Protein AF-A0A258H363-F1 (afdb_monomer_lite)

pLDDT: mean 82.71, std 18.25, range [37.84, 97.12]

Foldseek 3Di:
DDDDDDDDDDPPPDDDDDPPPPPPPPDFDPLLVLQLVLCVVVPHDNQLSNQLSVLLVVCVVVPPADPLLSVLLSCVSVVNNVSSVVSLVPDDPCNNVPVNVVSVVSSVVSVVVD

Radius of gyration: 24.43 Å; chains: 1; bounding box: 34×65×78 Å

Secondary structure (DSSP, 8-state):
------------------------PPPPPHHHHHHHHHHHHTT--HHHHHHHHHHHHHHHHHT-S-HHHHHHHHHHHTT-HHHHHHHHTTS-HHIIIIIHHHHHHHHHHHHHH-

Sequence (114 aa):
MISFRIGAAASLVLLMSACGAAEPKPAPSVEAARLTKVCADEGGDPALCQCQGVTLDDLRASQAFSEDVLRAYVLSQEGNHDAADELMANVSRRDFFEGLSSVGAAMEACAKAS

Structure (mmCIF, N/CA/C/O backbone):
data_AF-A0A258H363-F1
#
_entry.id   AF-A0A258H363-F1
#
loop_
_atom_site.group_PDB
_atom_site.id
_atom_site.type_symbol
_atom_site.label_atom_id
_atom_site.label_alt_id
_atom_site.label_comp_id
_atom_site.label_asym_id
_atom_site.label_entity_id
_atom_site.label_seq_id
_atom_site.pdbx_PDB_ins_code
_atom_site.Cartn_x
_atom_site.Cartn_y
_atom_site.Cartn_z
_atom_site.occupancy
_atom_site.B_iso_or_equiv
_atom_site.auth_seq_id
_atom_site.auth_comp_id
_atom_site.auth_asym_id
_atom_site.auth_atom_id
_atom_site.pdbx_PDB_model_num
ATOM 1 N N . MET A 1 1 ? -24.167 -52.315 -59.712 1.00 37.84 1 MET A N 1
ATOM 2 C CA . MET A 1 1 ? -22.694 -52.407 -59.799 1.00 37.84 1 MET A CA 1
ATOM 3 C C . MET A 1 1 ? -22.114 -51.797 -58.534 1.00 37.84 1 MET A C 1
ATOM 5 O O . MET A 1 1 ? -22.424 -50.656 -58.228 1.00 37.84 1 MET A O 1
ATOM 9 N N . ILE A 1 2 ? -21.389 -52.605 -57.761 1.00 43.84 2 ILE A N 1
ATOM 10 C CA . ILE A 1 2 ? -20.728 -52.245 -56.498 1.00 43.84 2 ILE A CA 1
ATOM 11 C C . ILE A 1 2 ? -19.393 -51.582 -56.831 1.00 43.84 2 ILE A C 1
ATOM 13 O O . ILE A 1 2 ? -18.667 -52.115 -57.667 1.00 43.84 2 ILE A O 1
ATOM 17 N N . SER A 1 3 ? -19.031 -50.493 -56.150 1.00 41.03 3 SER A N 1
ATOM 18 C CA . SER A 1 3 ? -17.624 -50.128 -55.925 1.00 41.03 3 SER A CA 1
ATOM 19 C C . SER A 1 3 ? -17.478 -49.209 -54.709 1.00 41.03 3 SER A C 1
ATOM 21 O O . SER A 1 3 ? -17.998 -48.100 -54.663 1.00 41.03 3 SER A O 1
ATOM 23 N N . PHE A 1 4 ? -16.769 -49.754 -53.724 1.00 45.25 4 PHE A N 1
ATOM 24 C CA . PHE A 1 4 ? -16.301 -49.195 -52.458 1.00 45.25 4 PHE A CA 1
ATOM 25 C C . PHE A 1 4 ? -15.473 -47.913 -52.623 1.00 45.25 4 PHE A C 1
ATOM 27 O O . PHE A 1 4 ? -14.590 -47.896 -53.479 1.00 45.25 4 PHE A O 1
ATOM 34 N N . ARG A 1 5 ? -15.602 -46.961 -51.680 1.00 52.81 5 ARG A N 1
ATOM 35 C CA . ARG A 1 5 ? -14.446 -46.281 -51.062 1.00 52.81 5 ARG A CA 1
ATOM 36 C C . ARG A 1 5 ? -14.670 -46.016 -49.570 1.00 52.81 5 ARG A C 1
ATOM 38 O O . ARG A 1 5 ? -15.590 -45.321 -49.164 1.00 52.81 5 ARG A O 1
ATOM 45 N N . ILE A 1 6 ? -13.781 -46.629 -48.796 1.00 54.56 6 ILE A N 1
ATOM 46 C CA . ILE A 1 6 ? -13.461 -46.398 -47.387 1.00 54.56 6 ILE A CA 1
ATOM 47 C C . ILE A 1 6 ? -12.868 -44.989 -47.251 1.00 54.56 6 ILE A C 1
ATOM 49 O O . ILE A 1 6 ? -12.070 -44.595 -48.102 1.00 54.56 6 ILE A O 1
ATOM 53 N N . GLY A 1 7 ? -13.181 -44.262 -46.176 1.00 37.94 7 GLY A N 1
ATOM 54 C CA . GLY A 1 7 ? -12.430 -43.049 -45.856 1.00 37.94 7 GLY A CA 1
ATOM 55 C C . GLY A 1 7 ? -12.942 -42.235 -44.672 1.00 37.94 7 GLY A C 1
ATOM 56 O O . GLY A 1 7 ? -13.802 -41.387 -44.847 1.00 37.94 7 GLY A O 1
ATOM 57 N N . ALA A 1 8 ? -12.302 -42.455 -43.520 1.00 45.31 8 ALA A N 1
ATOM 58 C CA . ALA A 1 8 ? -12.118 -41.524 -42.402 1.00 45.31 8 ALA A CA 1
ATOM 59 C C . ALA A 1 8 ? -13.340 -41.141 -41.540 1.00 45.31 8 ALA A C 1
ATOM 61 O O . ALA A 1 8 ? -13.979 -40.108 -41.716 1.00 45.31 8 ALA A O 1
ATOM 62 N N . ALA A 1 9 ? -13.540 -41.928 -40.480 1.00 50.53 9 ALA A N 1
ATOM 63 C CA . ALA A 1 9 ? -14.060 -41.415 -39.220 1.00 50.53 9 ALA A CA 1
ATOM 64 C C . ALA A 1 9 ? -13.047 -40.411 -38.638 1.00 50.53 9 ALA A C 1
ATOM 66 O O . ALA A 1 9 ? -11.945 -40.796 -38.251 1.00 50.53 9 ALA A O 1
ATOM 67 N N . ALA A 1 10 ? -13.416 -39.133 -38.584 1.00 52.22 10 ALA A N 1
ATOM 68 C CA . ALA A 1 10 ? -12.720 -38.127 -37.794 1.00 52.22 10 ALA A CA 1
ATOM 69 C C . ALA A 1 10 ? -13.603 -37.779 -36.593 1.00 52.22 10 ALA A C 1
ATOM 71 O O . ALA A 1 10 ? -14.422 -36.863 -36.632 1.00 52.22 10 ALA A O 1
ATOM 72 N N . SER A 1 11 ? -13.449 -38.563 -35.527 1.00 5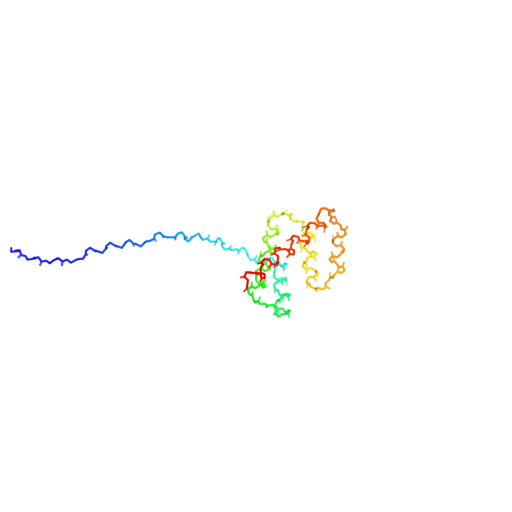4.59 11 SER A N 1
ATOM 73 C CA . SER A 1 11 ? -13.908 -38.205 -34.191 1.00 54.59 11 SER A CA 1
ATOM 74 C C . SER A 1 11 ? -13.124 -36.977 -33.730 1.00 54.59 11 SER A C 1
ATOM 76 O O . SER A 1 11 ? -12.020 -37.108 -33.206 1.00 54.59 11 SER A O 1
ATOM 78 N N . LEU A 1 12 ? -13.674 -35.777 -33.928 1.00 49.31 12 LEU A N 1
ATOM 79 C CA . LEU A 1 12 ? -13.182 -34.585 -33.243 1.00 49.31 12 LEU A CA 1
ATOM 80 C C . LEU A 1 12 ? -13.722 -34.596 -31.807 1.00 49.31 12 LEU A C 1
ATOM 82 O O . LEU A 1 12 ? -14.719 -33.964 -31.471 1.00 49.31 12 LEU A O 1
ATOM 86 N N . VAL A 1 13 ? -13.045 -35.362 -30.955 1.00 56.34 13 VAL A N 1
ATOM 87 C CA . VAL A 1 13 ? -13.029 -35.110 -29.516 1.00 56.34 13 VAL A CA 1
ATOM 88 C C . VAL A 1 13 ? -12.037 -33.968 -29.309 1.00 56.34 13 VAL A C 1
ATOM 90 O O . VAL A 1 13 ? -10.833 -34.194 -29.229 1.00 56.34 13 VAL A O 1
ATOM 93 N N . LEU A 1 14 ? -12.532 -32.731 -29.262 1.00 56.22 14 LEU A N 1
ATOM 94 C CA . LEU A 1 14 ? -11.782 -31.608 -28.704 1.00 56.22 14 LEU A CA 1
ATOM 95 C C . LEU A 1 14 ? -12.303 -31.335 -27.295 1.00 56.22 14 LEU A C 1
ATOM 97 O O . LEU A 1 14 ? -13.325 -30.692 -27.087 1.00 56.22 14 LEU A O 1
ATOM 101 N N . LEU A 1 15 ? -11.589 -31.970 -26.368 1.00 52.94 15 LEU A N 1
ATOM 102 C CA . LEU A 1 15 ? -11.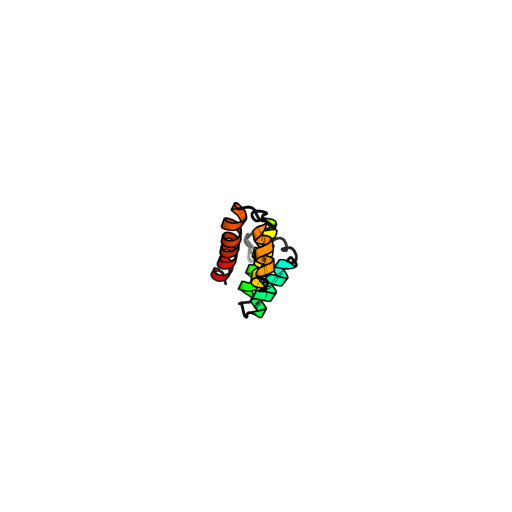191 -31.504 -25.045 1.00 52.94 15 LEU A CA 1
ATOM 103 C C . LEU A 1 15 ? -12.067 -30.445 -24.357 1.00 52.94 15 LEU A C 1
ATOM 105 O O . LEU A 1 15 ? -12.059 -29.259 -24.674 1.00 52.94 15 LEU A O 1
ATOM 109 N N . MET A 1 16 ? -12.680 -30.913 -23.274 1.00 61.19 16 MET A N 1
ATOM 110 C CA . MET A 1 16 ? -12.827 -30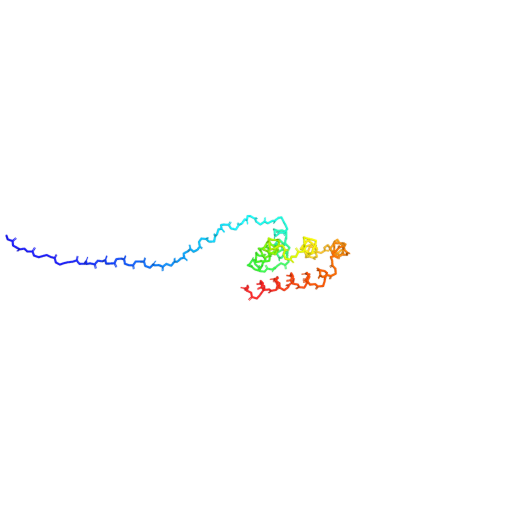.180 -22.021 1.00 61.19 16 MET A CA 1
ATOM 111 C C . MET A 1 16 ? -11.562 -29.377 -21.686 1.00 61.19 16 MET A C 1
ATOM 113 O O . MET A 1 16 ? -10.496 -29.965 -21.529 1.00 61.19 16 MET A O 1
ATOM 117 N N . SER A 1 17 ? -11.706 -28.083 -21.425 1.00 44.38 17 SER A N 1
ATOM 118 C CA . SER A 1 17 ? -11.059 -27.473 -20.261 1.00 44.38 17 SER A CA 1
ATOM 119 C C . SER A 1 17 ? -11.732 -26.146 -19.958 1.00 44.38 17 SER A C 1
ATOM 121 O O . SER A 1 17 ? -11.776 -25.248 -20.795 1.00 44.38 17 SER A O 1
ATOM 123 N N . ALA A 1 18 ? -12.286 -26.075 -18.754 1.00 50.59 18 ALA A N 1
ATOM 124 C CA . ALA A 1 18 ? -12.916 -24.916 -18.166 1.00 50.59 18 ALA A CA 1
ATOM 125 C C . ALA A 1 18 ? -12.049 -23.663 -18.340 1.00 50.59 18 ALA A C 1
ATOM 127 O O . ALA A 1 18 ? -11.072 -23.467 -17.623 1.00 50.59 18 ALA A O 1
ATOM 128 N N . CYS A 1 19 ? -12.437 -22.783 -19.259 1.00 44.81 19 CYS A N 1
ATOM 129 C CA . CYS A 1 19 ? -12.090 -21.382 -19.128 1.00 44.81 19 CYS A CA 1
ATOM 130 C C . CYS A 1 19 ? -13.129 -20.830 -18.156 1.00 44.81 19 CYS A C 1
ATOM 132 O O . CYS A 1 19 ? -14.211 -20.412 -18.564 1.00 44.81 19 CYS A O 1
ATOM 134 N N . GLY A 1 20 ? -12.845 -20.944 -16.854 1.00 48.25 20 GLY A N 1
ATOM 135 C CA . GLY A 1 20 ? -13.485 -20.081 -15.875 1.00 48.25 20 GLY A CA 1
ATOM 136 C C . GLY A 1 20 ? -13.221 -18.671 -16.367 1.00 48.25 20 GLY A C 1
ATOM 137 O O . GLY A 1 20 ? -12.084 -18.207 -16.311 1.00 48.25 20 GLY A O 1
ATOM 138 N N . ALA A 1 21 ? -14.227 -18.067 -16.995 1.00 43.34 21 ALA A N 1
ATOM 139 C CA . ALA A 1 21 ? -14.181 -16.678 -17.376 1.00 43.34 21 ALA A CA 1
ATOM 140 C C . ALA A 1 21 ? -14.003 -15.937 -16.058 1.00 43.34 21 ALA A C 1
ATOM 142 O O . ALA A 1 21 ? -14.954 -15.815 -15.289 1.00 43.34 21 ALA A O 1
ATOM 143 N N . ALA A 1 22 ? -12.761 -15.559 -15.751 1.00 54.44 22 ALA A N 1
ATOM 144 C CA . ALA A 1 22 ? -12.511 -14.558 -14.744 1.00 54.44 22 ALA A CA 1
ATOM 145 C C . ALA A 1 22 ? -13.384 -13.385 -15.173 1.00 54.44 22 ALA A C 1
ATOM 147 O O . ALA A 1 22 ? -13.190 -12.837 -16.264 1.00 54.44 22 ALA A O 1
ATOM 148 N N . GLU A 1 23 ? -14.430 -13.114 -14.394 1.00 58.53 23 GLU A N 1
ATOM 149 C CA . GLU A 1 23 ? -15.263 -11.946 -14.613 1.00 58.53 23 GLU A CA 1
ATOM 150 C C . GLU A 1 23 ? -14.314 -10.757 -14.790 1.00 58.53 23 GLU A C 1
ATOM 152 O O . GLU A 1 23 ? -13.314 -10.679 -14.064 1.00 58.53 23 GLU A O 1
ATOM 157 N N . PRO A 1 24 ? -14.534 -9.893 -15.798 1.00 56.81 24 PRO A N 1
ATOM 158 C CA . PRO A 1 24 ? -13.647 -8.767 -16.032 1.00 56.81 24 PRO A CA 1
ATOM 159 C C . PRO A 1 24 ? -13.520 -7.999 -14.721 1.00 56.81 24 PRO A C 1
ATOM 161 O O . PRO A 1 24 ? -14.513 -7.484 -14.201 1.00 56.81 24 PRO A O 1
ATOM 164 N N . LYS A 1 25 ? -12.307 -8.003 -14.153 1.00 63.62 25 LYS A N 1
ATOM 165 C CA . LYS A 1 25 ? -12.054 -7.359 -12.869 1.00 63.62 25 LYS A CA 1
ATOM 166 C C . LYS A 1 25 ? -12.471 -5.891 -13.011 1.00 63.62 25 LYS A C 1
ATOM 168 O O . LYS A 1 25 ? -12.177 -5.299 -14.058 1.00 63.62 25 LYS A O 1
ATOM 173 N N . PRO A 1 26 ? -13.194 -5.321 -12.031 1.00 70.88 26 PRO A N 1
ATOM 174 C CA . PRO A 1 26 ? -13.596 -3.924 -12.082 1.00 70.88 26 PRO A CA 1
ATOM 175 C C . PRO A 1 26 ? -12.404 -3.025 -12.408 1.00 70.88 26 PRO A C 1
ATOM 177 O O . PRO A 1 26 ? -11.260 -3.360 -12.091 1.00 70.88 26 PRO A O 1
ATOM 180 N N . ALA A 1 27 ? -12.676 -1.881 -13.041 1.00 82.06 27 ALA A N 1
ATOM 181 C CA . ALA A 1 27 ? -11.646 -0.866 -13.214 1.00 82.06 27 ALA A CA 1
ATOM 182 C C . ALA A 1 27 ? -11.009 -0.553 -11.845 1.00 82.06 27 ALA A C 1
ATOM 184 O O . ALA A 1 27 ? -11.748 -0.481 -10.857 1.00 82.06 27 ALA A O 1
ATOM 185 N N . PRO A 1 28 ? -9.674 -0.392 -11.782 1.00 87.69 28 PRO A N 1
ATOM 186 C CA . PRO A 1 28 ? -8.984 -0.199 -10.516 1.00 87.69 28 PRO A CA 1
ATOM 187 C C . PRO A 1 28 ? -9.514 1.040 -9.800 1.00 87.69 28 PRO A C 1
ATOM 189 O O . PRO A 1 28 ? -9.854 2.043 -10.442 1.00 87.69 28 PRO A O 1
ATOM 192 N N . SER A 1 29 ? -9.564 0.981 -8.471 1.00 93.31 29 SER A N 1
ATOM 193 C CA . SER A 1 29 ? -9.901 2.161 -7.679 1.00 93.31 29 SER A CA 1
ATOM 194 C C . SER A 1 29 ? -8.878 3.282 -7.884 1.00 93.31 29 SER A C 1
ATOM 196 O O . SER A 1 29 ? -7.759 3.076 -8.366 1.00 93.31 29 SER A O 1
ATOM 198 N N . VAL A 1 30 ? -9.256 4.502 -7.492 1.00 94.31 30 VAL A N 1
ATOM 199 C CA . VAL A 1 30 ? -8.354 5.661 -7.551 1.00 94.31 30 VAL A CA 1
ATOM 200 C C . VAL A 1 30 ? -7.094 5.399 -6.725 1.00 94.31 30 VAL A C 1
ATOM 202 O O . VAL A 1 30 ? -5.993 5.722 -7.163 1.00 94.31 30 VAL A O 1
ATOM 205 N N . GLU A 1 31 ? -7.229 4.785 -5.553 1.00 94.38 31 GLU A N 1
ATOM 206 C CA . GLU A 1 31 ? -6.106 4.430 -4.690 1.00 94.38 31 GLU A CA 1
ATOM 207 C C . GLU A 1 31 ? -5.236 3.318 -5.281 1.00 94.38 31 GLU A C 1
ATOM 209 O O . GLU A 1 31 ? -4.013 3.436 -5.240 1.00 94.38 31 GLU A O 1
ATOM 214 N N . ALA A 1 32 ? -5.827 2.292 -5.902 1.00 95.00 32 ALA A N 1
ATOM 215 C CA . ALA A 1 32 ? -5.070 1.244 -6.590 1.00 95.00 32 ALA A CA 1
ATOM 216 C C . ALA A 1 32 ? -4.265 1.803 -7.771 1.00 95.00 32 ALA A C 1
ATOM 218 O O . ALA A 1 32 ? -3.095 1.455 -7.956 1.00 95.00 32 ALA A O 1
ATOM 219 N N . ALA A 1 33 ? -4.858 2.719 -8.541 1.00 95.31 33 ALA A N 1
ATOM 220 C CA . ALA A 1 33 ? -4.172 3.409 -9.628 1.00 95.31 33 ALA A CA 1
ATOM 221 C C . ALA A 1 33 ? -3.024 4.296 -9.114 1.00 95.31 33 ALA A C 1
ATOM 223 O O . ALA A 1 33 ? -1.945 4.307 -9.710 1.00 95.31 33 ALA A O 1
ATOM 224 N N . ARG A 1 34 ? -3.225 5.004 -7.994 1.00 95.44 34 ARG A N 1
ATOM 225 C CA . ARG A 1 34 ? -2.179 5.812 -7.345 1.00 95.44 34 ARG A CA 1
ATOM 226 C C . ARG A 1 34 ? -1.027 4.949 -6.844 1.00 95.44 34 ARG A C 1
ATOM 228 O O . ARG A 1 34 ? 0.114 5.241 -7.177 1.00 95.44 34 ARG A O 1
ATOM 235 N N . LEU A 1 35 ? -1.319 3.860 -6.135 1.00 96.00 35 LEU A N 1
ATOM 236 C CA . LEU A 1 35 ? -0.304 2.926 -5.644 1.00 96.00 35 LEU A CA 1
ATOM 237 C C . LEU A 1 35 ? 0.510 2.317 -6.796 1.00 96.00 35 LEU A C 1
ATOM 239 O O . LEU A 1 35 ? 1.738 2.314 -6.755 1.00 96.00 35 LEU A O 1
ATOM 243 N N . THR A 1 36 ? -0.171 1.877 -7.859 1.00 96.62 36 THR A N 1
ATOM 244 C CA . THR A 1 36 ? 0.482 1.359 -9.074 1.00 96.62 36 THR A CA 1
ATOM 245 C C . THR A 1 36 ? 1.432 2.397 -9.670 1.00 96.62 36 THR A C 1
ATOM 247 O O . THR A 1 36 ? 2.551 2.069 -10.062 1.00 96.62 36 THR A O 1
ATOM 250 N N . LYS A 1 37 ? 0.995 3.662 -9.726 1.00 96.06 37 LYS A N 1
ATOM 251 C CA . LYS A 1 37 ? 1.800 4.767 -10.243 1.00 96.06 37 LYS A CA 1
ATOM 252 C C . LYS A 1 37 ? 3.032 5.038 -9.380 1.00 96.06 37 LYS A C 1
ATOM 254 O O . LYS A 1 37 ? 4.105 5.177 -9.949 1.00 96.06 37 LYS A O 1
ATOM 259 N N . VAL A 1 38 ? 2.890 5.089 -8.055 1.00 96.94 38 VAL A N 1
ATOM 260 C CA . VAL A 1 38 ? 4.021 5.287 -7.132 1.00 96.94 38 VAL A CA 1
ATOM 261 C C . VAL A 1 38 ? 5.084 4.213 -7.353 1.00 96.94 38 VAL A C 1
ATOM 263 O O . VAL A 1 38 ? 6.235 4.545 -7.614 1.00 96.94 38 VAL A O 1
ATOM 26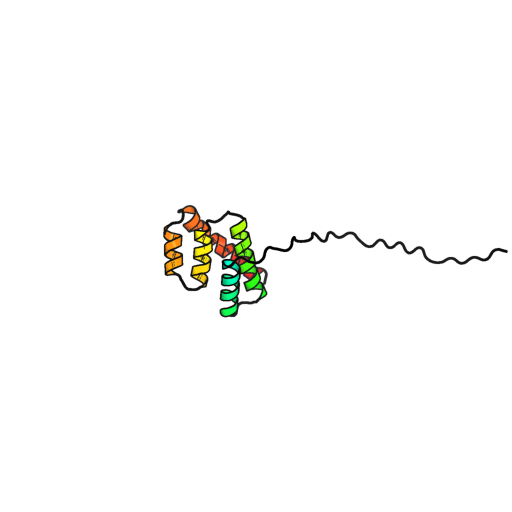6 N N . CYS A 1 39 ? 4.686 2.938 -7.363 1.00 96.50 39 CYS A N 1
ATOM 267 C CA . CYS A 1 39 ? 5.605 1.827 -7.613 1.00 96.50 39 CYS A CA 1
ATOM 268 C C . CYS A 1 39 ? 6.346 1.973 -8.956 1.00 96.50 39 CYS A C 1
ATOM 270 O O . CYS A 1 39 ? 7.559 1.773 -9.026 1.00 96.50 39 CYS A O 1
ATOM 272 N N . ALA A 1 40 ? 5.640 2.361 -10.023 1.00 97.12 40 ALA A N 1
ATOM 273 C CA . ALA A 1 40 ? 6.248 2.548 -11.338 1.00 97.12 40 ALA A CA 1
ATOM 274 C C . ALA A 1 40 ? 7.190 3.766 -11.390 1.00 97.12 40 ALA A C 1
ATOM 276 O O . ALA A 1 40 ? 8.257 3.687 -12.000 1.00 97.12 40 ALA A O 1
ATOM 277 N N . ASP A 1 41 ? 6.817 4.876 -10.747 1.00 97.12 41 ASP A N 1
ATOM 278 C CA . ASP A 1 41 ? 7.625 6.099 -10.677 1.00 97.12 41 ASP A CA 1
ATOM 279 C C . ASP A 1 41 ? 8.944 5.857 -9.905 1.00 97.12 41 ASP A C 1
ATOM 281 O O . ASP A 1 41 ? 9.964 6.469 -10.225 1.00 97.12 41 ASP A O 1
ATOM 285 N N . GLU A 1 42 ? 8.956 4.917 -8.954 1.00 95.31 42 GLU A N 1
ATOM 286 C CA . GLU A 1 42 ? 10.154 4.473 -8.223 1.00 95.31 42 GLU A CA 1
ATOM 287 C C . GLU A 1 42 ? 10.976 3.394 -8.958 1.00 95.31 42 GLU A C 1
ATOM 289 O O . GLU A 1 42 ? 12.003 2.933 -8.457 1.00 95.31 42 GLU A O 1
ATOM 294 N N . GLY A 1 43 ? 10.572 3.012 -10.175 1.00 95.19 43 GLY A N 1
ATOM 295 C CA . GLY A 1 43 ? 11.288 2.044 -11.011 1.00 95.19 43 GLY A CA 1
ATOM 296 C C . GLY A 1 43 ? 10.966 0.579 -10.708 1.00 95.19 43 GLY A C 1
ATOM 297 O O . GLY A 1 43 ? 11.749 -0.300 -11.075 1.00 95.19 43 GLY A O 1
ATOM 298 N N . GLY A 1 44 ? 9.838 0.308 -10.049 1.00 94.25 44 GLY A N 1
ATOM 299 C CA . GLY A 1 44 ? 9.340 -1.043 -9.818 1.00 94.25 44 GLY A CA 1
ATOM 300 C C . GLY A 1 44 ? 9.008 -1.792 -11.113 1.00 94.25 44 GLY A C 1
ATOM 301 O O . GLY A 1 44 ? 8.702 -1.197 -12.150 1.00 94.25 44 GLY A O 1
ATOM 302 N N . ASP A 1 45 ? 9.058 -3.124 -11.049 1.00 96.06 45 ASP A N 1
ATOM 303 C CA . ASP A 1 45 ? 8.655 -3.981 -12.165 1.00 96.06 45 ASP A CA 1
ATOM 304 C C . ASP A 1 45 ? 7.156 -3.783 -12.499 1.00 96.06 45 ASP A C 1
ATOM 306 O O . ASP A 1 45 ? 6.325 -3.755 -11.585 1.00 96.06 45 ASP A O 1
ATOM 310 N N . PRO A 1 46 ? 6.758 -3.669 -13.784 1.00 94.38 46 PRO A N 1
ATOM 311 C CA . PRO A 1 46 ? 5.360 -3.436 -14.146 1.00 94.38 46 PRO A CA 1
ATOM 312 C C . PRO A 1 46 ? 4.377 -4.494 -13.625 1.00 94.38 46 PRO A C 1
ATOM 314 O O . PRO A 1 46 ? 3.256 -4.141 -13.249 1.00 94.38 46 PRO A O 1
ATOM 317 N N . ALA A 1 47 ? 4.770 -5.773 -13.586 1.00 94.06 47 ALA A N 1
ATOM 318 C CA . ALA A 1 47 ? 3.913 -6.842 -13.081 1.00 94.06 47 ALA A CA 1
ATOM 319 C C . ALA A 1 47 ? 3.774 -6.762 -11.555 1.00 94.06 47 ALA A C 1
ATOM 321 O O . ALA A 1 47 ? 2.669 -6.933 -11.033 1.00 94.06 47 ALA A O 1
ATOM 322 N N . LEU A 1 48 ? 4.855 -6.414 -10.849 1.00 95.12 48 LEU A N 1
ATOM 323 C CA . LEU A 1 48 ? 4.815 -6.115 -9.416 1.00 95.12 48 LEU A CA 1
ATOM 324 C C . LEU A 1 48 ? 3.861 -4.952 -9.110 1.00 95.12 48 LEU A C 1
ATOM 326 O O . LEU A 1 48 ? 2.960 -5.097 -8.283 1.00 95.12 48 LEU A O 1
ATOM 330 N N . CYS A 1 49 ? 4.015 -3.818 -9.797 1.00 95.81 49 CYS A N 1
ATOM 331 C CA . CYS A 1 49 ? 3.202 -2.628 -9.543 1.00 95.81 49 CYS A CA 1
ATOM 332 C C . CYS A 1 49 ? 1.718 -2.878 -9.829 1.00 95.81 49 CYS A C 1
ATOM 334 O O . CYS A 1 49 ? 0.852 -2.474 -9.050 1.00 95.81 49 CYS A O 1
ATOM 336 N N . GLN A 1 50 ? 1.415 -3.603 -10.910 1.00 94.94 50 GLN A N 1
ATOM 337 C CA . GLN A 1 50 ? 0.046 -4.012 -11.207 1.00 94.94 50 GLN A CA 1
ATOM 338 C C . GLN A 1 50 ? -0.505 -4.958 -10.131 1.00 94.94 50 GLN A C 1
ATOM 340 O O . GLN A 1 50 ? -1.651 -4.795 -9.712 1.00 94.94 50 GLN A O 1
ATOM 345 N N . CYS A 1 51 ? 0.295 -5.916 -9.652 1.00 95.38 51 CYS A N 1
ATOM 346 C CA . CYS A 1 51 ? -0.115 -6.815 -8.575 1.00 95.38 51 CYS A CA 1
ATOM 347 C C . CYS A 1 51 ? -0.454 -6.049 -7.292 1.00 95.38 51 CYS A C 1
ATOM 349 O O . CYS A 1 51 ? -1.482 -6.330 -6.677 1.00 95.38 51 CYS A O 1
ATOM 351 N N . GLN A 1 52 ? 0.354 -5.057 -6.908 1.00 95.62 52 GLN A N 1
ATOM 352 C CA . GLN A 1 52 ? 0.110 -4.260 -5.702 1.00 95.62 52 GLN A CA 1
ATOM 353 C C . GLN A 1 52 ? -1.191 -3.455 -5.794 1.00 95.62 52 GLN A C 1
ATOM 355 O O . GLN A 1 52 ? -1.991 -3.475 -4.857 1.00 95.62 52 GLN A O 1
ATOM 360 N N . GLY A 1 53 ? -1.454 -2.809 -6.935 1.00 95.50 53 GLY A N 1
ATOM 361 C CA . GLY A 1 53 ? -2.719 -2.104 -7.164 1.00 95.50 53 GLY A CA 1
ATOM 362 C C . GLY A 1 53 ? -3.929 -3.039 -7.077 1.00 95.50 53 GLY A C 1
ATOM 363 O O . GLY A 1 53 ? -4.890 -2.757 -6.365 1.00 95.50 53 GLY A O 1
ATOM 364 N N . VAL A 1 54 ? -3.855 -4.193 -7.743 1.00 94.94 54 VAL A N 1
ATOM 365 C CA . VAL A 1 54 ? -4.913 -5.213 -7.714 1.00 94.94 54 VAL A CA 1
ATOM 366 C C . VAL A 1 54 ? -5.136 -5.764 -6.301 1.00 94.94 54 VAL A C 1
ATOM 368 O O . VAL A 1 54 ? -6.279 -5.916 -5.873 1.00 94.94 54 VAL A O 1
ATOM 371 N N . THR A 1 55 ? -4.055 -6.029 -5.570 1.00 95.44 55 THR A N 1
ATOM 372 C CA . THR A 1 55 ? -4.102 -6.537 -4.194 1.00 95.44 55 THR A CA 1
ATOM 373 C C . THR A 1 55 ? -4.737 -5.522 -3.253 1.00 95.44 55 THR A C 1
ATOM 375 O O . THR A 1 55 ? -5.514 -5.910 -2.387 1.00 95.44 55 THR A O 1
ATOM 378 N N . LEU A 1 56 ? -4.477 -4.223 -3.431 1.00 95.50 56 LEU A N 1
ATOM 379 C CA . LEU A 1 56 ? -5.128 -3.183 -2.635 1.00 95.50 56 LEU A CA 1
ATOM 380 C C . LEU A 1 56 ? -6.657 -3.226 -2.787 1.00 95.50 56 LEU A C 1
ATOM 382 O O . LEU A 1 56 ? -7.373 -3.190 -1.785 1.00 95.50 56 LEU A O 1
ATOM 386 N N . ASP A 1 57 ? -7.152 -3.348 -4.020 1.00 94.94 57 ASP A N 1
ATOM 387 C CA . ASP A 1 57 ? -8.590 -3.455 -4.287 1.00 94.94 57 ASP A CA 1
ATOM 388 C C . ASP A 1 57 ? -9.190 -4.745 -3.714 1.00 94.94 57 ASP A C 1
ATOM 390 O O . ASP A 1 57 ? -10.297 -4.718 -3.172 1.00 94.94 57 ASP A O 1
ATOM 394 N N . ASP A 1 58 ? -8.455 -5.859 -3.759 1.00 93.81 58 ASP A N 1
ATOM 395 C CA . ASP A 1 58 ? -8.892 -7.123 -3.155 1.00 93.81 58 ASP A CA 1
ATOM 396 C C . ASP A 1 58 ? -8.966 -7.033 -1.624 1.00 93.81 58 ASP A C 1
ATOM 398 O O . ASP A 1 58 ? -9.947 -7.473 -1.018 1.00 93.81 58 ASP A O 1
ATOM 402 N N . LEU A 1 59 ? -7.969 -6.411 -0.986 1.00 93.50 59 LEU A N 1
ATOM 403 C CA . LEU A 1 59 ? -7.965 -6.167 0.459 1.00 93.50 59 LEU A CA 1
ATOM 404 C C . LEU A 1 59 ? -9.144 -5.279 0.865 1.00 93.50 59 LEU A C 1
ATOM 406 O O . LEU A 1 59 ? -9.841 -5.593 1.833 1.00 93.50 59 LEU A O 1
ATOM 410 N N . ARG A 1 60 ? -9.414 -4.223 0.095 1.00 92.69 60 ARG A N 1
ATOM 411 C CA . ARG A 1 60 ? -10.570 -3.343 0.289 1.00 92.69 60 ARG A CA 1
ATOM 412 C C . ARG A 1 60 ? -11.892 -4.101 0.162 1.00 92.69 60 ARG A C 1
ATOM 414 O O . ARG A 1 60 ? -12.735 -4.028 1.054 1.00 92.69 60 ARG A O 1
ATOM 421 N N . ALA A 1 61 ? -12.061 -4.876 -0.908 1.00 92.31 61 ALA A N 1
ATOM 422 C CA . ALA A 1 61 ? -13.272 -5.657 -1.154 1.00 92.31 61 ALA A CA 1
ATOM 423 C C . ALA A 1 61 ? -13.517 -6.731 -0.081 1.00 92.31 61 ALA A C 1
ATOM 425 O O . ALA A 1 61 ? -14.668 -7.040 0.226 1.00 92.31 61 ALA A O 1
ATOM 426 N N . SER A 1 62 ? -12.451 -7.274 0.518 1.00 91.31 62 SER A N 1
ATOM 427 C CA . SER A 1 62 ? -12.558 -8.270 1.589 1.00 91.31 62 SER A CA 1
ATOM 428 C C . SER A 1 62 ? -13.153 -7.720 2.888 1.00 91.31 62 SER A C 1
ATOM 430 O O . SER A 1 62 ? -13.636 -8.502 3.706 1.00 91.31 62 SER A O 1
ATOM 432 N N . GLN A 1 63 ? -13.082 -6.398 3.104 1.00 88.00 63 GLN A N 1
ATOM 433 C CA . GLN A 1 63 ? -13.454 -5.726 4.356 1.00 88.00 63 GLN A CA 1
ATOM 434 C C . GLN A 1 63 ? -12.740 -6.282 5.606 1.00 88.00 63 GLN A C 1
ATOM 436 O O . GLN A 1 63 ? -13.155 -6.018 6.735 1.00 88.00 63 GLN A O 1
ATOM 441 N N . ALA A 1 64 ? -11.657 -7.046 5.425 1.00 86.06 64 ALA A N 1
ATOM 442 C CA . ALA A 1 64 ? -10.867 -7.600 6.522 1.00 86.06 64 ALA A CA 1
ATOM 443 C C . ALA A 1 64 ? -10.035 -6.526 7.245 1.00 86.06 64 ALA A C 1
ATOM 445 O O . ALA A 1 64 ? -9.633 -6.723 8.391 1.00 86.06 64 ALA A O 1
ATOM 446 N N . PHE A 1 65 ? -9.810 -5.387 6.586 1.00 86.12 65 PHE A N 1
ATOM 447 C CA . PHE A 1 65 ? -9.033 -4.252 7.076 1.00 86.12 65 PHE A CA 1
ATOM 448 C C . PHE A 1 65 ? -9.893 -2.991 7.080 1.00 86.12 65 PHE A C 1
ATOM 450 O O . PHE A 1 65 ? -10.797 -2.850 6.255 1.00 86.12 65 PHE A O 1
ATOM 457 N N . SER A 1 66 ? -9.614 -2.063 7.998 1.00 89.62 66 SER A N 1
ATOM 458 C CA . SER A 1 66 ? -10.276 -0.760 7.966 1.00 89.62 66 SER A CA 1
ATOM 459 C C . SER A 1 66 ? -9.814 0.043 6.746 1.00 89.62 66 SER A C 1
ATOM 461 O O . SER A 1 66 ? -8.654 -0.034 6.332 1.00 89.62 66 SER A O 1
ATOM 463 N N . GLU A 1 67 ? -10.715 0.853 6.189 1.00 91.88 67 GLU A N 1
ATOM 464 C CA . GLU A 1 67 ? -10.372 1.782 5.102 1.00 91.88 67 GLU A CA 1
ATOM 465 C C . GLU A 1 67 ? -9.240 2.732 5.500 1.00 91.88 67 GLU A C 1
ATOM 467 O O . GLU A 1 67 ? -8.376 3.036 4.682 1.00 91.88 67 GLU A O 1
ATOM 472 N N . ASP A 1 68 ? -9.202 3.152 6.765 1.00 94.19 68 ASP A N 1
ATOM 473 C CA . ASP A 1 68 ? -8.158 4.036 7.279 1.00 94.19 68 ASP A CA 1
ATOM 474 C C . ASP A 1 68 ? -6.775 3.373 7.244 1.00 94.19 68 ASP A C 1
ATOM 476 O O . ASP A 1 68 ? -5.810 4.035 6.873 1.00 94.19 68 ASP A O 1
ATOM 480 N N . VAL A 1 69 ? -6.666 2.065 7.525 1.00 94.31 69 VAL A N 1
ATOM 481 C CA . VAL A 1 69 ? -5.398 1.321 7.387 1.00 94.31 69 VAL A CA 1
ATOM 482 C C . VAL A 1 69 ? -4.956 1.258 5.925 1.00 94.31 69 VAL A C 1
ATOM 484 O O . VAL A 1 69 ? -3.790 1.508 5.619 1.00 94.31 69 VAL A O 1
ATOM 487 N N . LEU A 1 70 ? -5.872 0.938 5.005 1.00 94.81 70 LEU A N 1
ATOM 488 C CA . LEU A 1 70 ? -5.550 0.850 3.575 1.00 94.81 70 LEU A CA 1
ATOM 489 C C . LEU A 1 70 ? -5.147 2.216 3.010 1.00 94.81 70 LEU A C 1
ATOM 491 O O . LEU A 1 70 ? -4.198 2.326 2.233 1.00 94.81 70 LEU A O 1
ATOM 495 N N . ARG A 1 71 ? -5.828 3.280 3.437 1.00 94.44 71 ARG A N 1
ATOM 496 C CA . ARG A 1 71 ? -5.522 4.650 3.029 1.00 94.44 71 ARG A CA 1
ATOM 497 C C . ARG A 1 71 ? -4.216 5.157 3.638 1.00 94.44 71 ARG A C 1
ATOM 499 O O . ARG A 1 71 ? -3.450 5.805 2.927 1.00 94.44 71 ARG A O 1
ATOM 506 N N . ALA A 1 72 ? -3.936 4.834 4.900 1.00 94.69 72 ALA A N 1
ATOM 507 C CA . ALA A 1 72 ? -2.652 5.126 5.531 1.00 94.69 72 ALA A CA 1
ATOM 508 C C . ALA A 1 72 ? -1.500 4.428 4.799 1.00 94.69 72 ALA A C 1
ATOM 510 O O . ALA A 1 72 ? -0.470 5.051 4.551 1.00 94.69 72 ALA A O 1
ATOM 511 N N . TYR A 1 73 ? -1.694 3.176 4.369 1.00 94.75 73 TYR A N 1
ATOM 512 C CA . TYR A 1 73 ? -0.706 2.469 3.558 1.00 94.75 73 TYR A CA 1
ATOM 513 C C . TYR A 1 73 ? -0.390 3.229 2.262 1.00 94.75 73 TYR A C 1
ATOM 515 O O . TYR A 1 73 ? 0.775 3.515 1.999 1.00 94.75 73 TYR A O 1
ATOM 523 N N . VAL A 1 74 ? -1.409 3.624 1.488 1.00 95.19 74 VAL A N 1
ATOM 524 C CA . VAL A 1 74 ? -1.214 4.375 0.232 1.00 95.19 74 VAL A CA 1
ATOM 525 C C . VAL A 1 74 ? -0.516 5.714 0.476 1.00 95.19 74 VAL A C 1
ATOM 527 O O . VAL A 1 74 ? 0.450 6.021 -0.215 1.00 95.19 74 VAL A O 1
ATOM 530 N N . LEU A 1 75 ? -0.946 6.481 1.483 1.00 95.81 75 LEU A N 1
ATOM 531 C CA . LEU A 1 75 ? -0.306 7.752 1.846 1.00 95.81 75 LEU A CA 1
ATOM 532 C C . LEU A 1 75 ? 1.165 7.567 2.226 1.00 95.81 75 LEU A C 1
ATOM 534 O O . LEU A 1 75 ? 2.004 8.372 1.830 1.00 95.81 75 LEU A O 1
ATOM 538 N N . SER A 1 76 ? 1.490 6.491 2.945 1.00 94.62 76 SER A N 1
ATOM 539 C CA . SER A 1 76 ? 2.874 6.172 3.285 1.00 94.62 76 SER A CA 1
ATOM 540 C C . SER A 1 76 ? 3.712 5.835 2.052 1.00 94.62 76 SER A C 1
ATOM 542 O O . SER A 1 76 ? 4.882 6.204 2.029 1.00 94.62 76 SER A O 1
ATOM 544 N N . GLN A 1 77 ? 3.157 5.147 1.048 1.00 94.69 77 GLN A N 1
ATOM 545 C CA . GLN A 1 77 ? 3.878 4.889 -0.208 1.00 94.69 77 GLN A CA 1
ATOM 546 C C . GLN A 1 77 ? 4.103 6.185 -0.998 1.00 94.69 77 GLN A C 1
ATOM 548 O O . GLN A 1 77 ? 5.128 6.359 -1.636 1.00 94.69 77 GLN A O 1
ATOM 553 N N . GLU A 1 78 ? 3.190 7.148 -0.898 1.00 94.88 78 GLU A N 1
ATOM 554 C CA . GLU A 1 78 ? 3.333 8.470 -1.523 1.00 94.88 78 GLU A CA 1
ATOM 555 C C . GLU A 1 78 ? 4.288 9.420 -0.777 1.00 94.88 78 GLU A C 1
ATOM 557 O O . GLU A 1 78 ? 4.419 10.585 -1.158 1.00 94.88 78 GLU A O 1
ATOM 562 N N . GLY A 1 79 ? 4.918 8.964 0.310 1.00 95.94 79 GLY A N 1
ATOM 563 C CA . GLY A 1 79 ? 5.783 9.784 1.160 1.00 95.94 79 GLY A CA 1
ATOM 564 C C . GLY A 1 79 ? 5.032 10.760 2.076 1.00 95.94 79 GLY A C 1
ATOM 565 O O . GLY A 1 79 ? 5.656 11.592 2.733 1.00 95.94 79 GLY A O 1
ATOM 566 N N . ASN A 1 80 ? 3.700 10.677 2.155 1.00 96.94 80 ASN A N 1
ATOM 567 C CA . ASN A 1 80 ? 2.876 11.502 3.039 1.00 96.94 80 ASN A CA 1
ATOM 568 C C . ASN A 1 80 ? 2.694 10.827 4.409 1.00 96.94 80 ASN A C 1
ATOM 570 O O . ASN A 1 80 ? 1.587 10.447 4.802 1.00 96.94 80 ASN A O 1
ATOM 574 N N . HIS A 1 81 ? 3.811 10.636 5.112 1.00 95.50 81 HIS A N 1
ATOM 575 C CA . HIS A 1 81 ? 3.859 9.888 6.370 1.00 95.50 81 HIS A CA 1
ATOM 576 C C . HIS A 1 81 ? 3.054 10.554 7.492 1.00 95.50 81 HIS A C 1
ATOM 578 O O . HIS A 1 81 ? 2.341 9.854 8.200 1.00 95.50 81 HIS A O 1
ATOM 584 N N . ASP A 1 82 ? 3.067 11.887 7.594 1.00 97.06 82 ASP A N 1
ATOM 585 C CA . ASP A 1 82 ? 2.306 12.607 8.627 1.00 97.06 82 ASP A CA 1
ATOM 586 C C . ASP A 1 82 ? 0.794 12.341 8.503 1.00 97.06 82 ASP A C 1
ATOM 588 O O . ASP A 1 82 ? 0.124 12.026 9.485 1.00 97.06 82 ASP A O 1
ATOM 592 N N . ALA A 1 83 ? 0.246 12.385 7.282 1.00 96.00 83 ALA A N 1
ATOM 593 C CA . ALA A 1 83 ? -1.169 12.085 7.057 1.00 96.00 83 ALA A CA 1
ATOM 594 C C . ALA A 1 83 ? -1.497 10.595 7.255 1.00 96.00 83 ALA A C 1
ATOM 596 O O . ALA A 1 83 ? -2.610 10.252 7.660 1.00 96.00 83 ALA A O 1
ATOM 597 N N . ALA A 1 84 ? -0.550 9.698 6.957 1.00 94.94 84 ALA A N 1
ATOM 598 C CA . ALA A 1 84 ? -0.701 8.277 7.251 1.00 94.94 84 ALA A CA 1
ATOM 599 C C . ALA A 1 84 ? -0.761 8.032 8.769 1.00 94.94 84 ALA A C 1
ATOM 601 O O . ALA A 1 84 ? -1.643 7.311 9.237 1.00 94.94 84 ALA A O 1
ATOM 602 N N . ASP A 1 85 ? 0.114 8.683 9.536 1.00 94.88 85 ASP A N 1
ATOM 603 C CA . ASP A 1 85 ? 0.166 8.587 10.995 1.00 94.88 85 ASP A CA 1
ATOM 604 C C . ASP A 1 85 ? -1.101 9.157 11.649 1.00 94.88 85 ASP A C 1
ATOM 606 O O . ASP A 1 85 ? -1.646 8.545 12.570 1.00 94.88 85 ASP A O 1
ATOM 610 N N . GLU A 1 86 ? -1.636 10.272 11.141 1.00 95.50 86 GLU A N 1
ATOM 611 C CA . GLU A 1 86 ? -2.911 10.835 11.608 1.00 95.50 86 GLU A CA 1
ATOM 612 C C . GLU A 1 86 ? -4.093 9.871 11.414 1.00 95.50 86 GLU A C 1
ATOM 614 O O . GLU A 1 86 ? -4.952 9.757 12.294 1.00 95.50 86 GLU A O 1
ATOM 619 N N . LEU A 1 87 ? -4.144 9.136 10.297 1.00 93.69 87 LEU A N 1
ATOM 620 C CA . LEU A 1 87 ? -5.159 8.096 10.097 1.00 93.69 87 LEU A CA 1
ATOM 621 C C . LEU A 1 87 ? -4.958 6.937 11.073 1.00 93.69 87 LEU A C 1
ATOM 623 O O . LEU A 1 87 ? -5.901 6.518 11.747 1.00 93.69 87 LEU A O 1
ATOM 627 N N . MET A 1 88 ? -3.723 6.452 11.202 1.00 92.94 88 MET A N 1
ATOM 628 C CA . MET A 1 88 ? -3.396 5.328 12.079 1.00 92.94 88 MET A CA 1
ATOM 629 C C . MET A 1 88 ? -3.607 5.645 13.564 1.00 92.94 88 MET A C 1
ATOM 631 O O . MET A 1 88 ? -3.918 4.745 14.341 1.00 92.94 88 MET A O 1
ATOM 635 N N . ALA A 1 89 ? -3.518 6.909 13.978 1.00 91.94 89 ALA A N 1
ATOM 636 C CA . ALA A 1 89 ? -3.823 7.322 15.347 1.00 91.94 89 ALA A CA 1
ATOM 637 C C . ALA A 1 89 ? -5.299 7.097 15.738 1.00 91.94 89 ALA A C 1
ATOM 639 O O . ALA A 1 89 ? -5.610 7.007 16.928 1.00 91.94 89 ALA A O 1
ATOM 640 N N . ASN A 1 90 ? -6.200 6.994 14.756 1.00 89.69 90 ASN A N 1
ATOM 641 C CA . ASN A 1 90 ? -7.643 6.881 14.968 1.00 89.69 90 ASN A CA 1
ATOM 642 C C . ASN A 1 90 ? -8.197 5.461 14.770 1.00 89.69 90 ASN A C 1
ATOM 644 O O . ASN A 1 90 ? -9.373 5.223 15.059 1.00 89.69 90 ASN A O 1
ATOM 648 N N . VAL A 1 91 ? -7.385 4.505 14.306 1.00 90.62 91 VAL A N 1
ATOM 649 C CA . VAL A 1 91 ? -7.847 3.123 14.112 1.00 90.62 91 VAL A CA 1
ATOM 650 C C . VAL A 1 91 ? -7.889 2.346 15.429 1.00 90.62 91 VAL A C 1
ATOM 652 O O . VAL A 1 91 ? -7.306 2.732 16.445 1.00 90.62 91 VAL A O 1
ATOM 655 N N . SER A 1 92 ? -8.595 1.213 15.436 1.00 91.25 92 SER A N 1
ATOM 656 C CA . SER A 1 92 ? -8.623 0.353 16.618 1.00 91.25 92 SER A CA 1
ATOM 657 C C . SER A 1 92 ? -7.225 -0.196 16.928 1.00 91.25 92 SER A C 1
ATOM 659 O O . SER A 1 92 ? -6.413 -0.410 16.029 1.00 91.25 92 SER A O 1
ATOM 661 N N . ARG A 1 93 ? -6.942 -0.513 18.200 1.00 87.25 93 ARG A N 1
ATOM 662 C CA . ARG A 1 93 ? -5.659 -1.134 18.586 1.00 87.25 93 ARG A CA 1
ATOM 663 C C . ARG A 1 93 ? -5.357 -2.395 17.766 1.00 87.25 93 ARG A C 1
ATOM 665 O O . ARG A 1 93 ? -4.202 -2.629 17.431 1.00 87.25 93 ARG A O 1
ATOM 672 N N . ARG A 1 94 ? -6.379 -3.203 17.468 1.00 87.12 94 ARG A N 1
ATOM 673 C CA . ARG A 1 94 ? -6.230 -4.400 16.634 1.00 87.12 94 ARG A CA 1
ATOM 674 C C . ARG A 1 94 ? -5.742 -4.014 15.239 1.00 87.12 94 ARG A C 1
ATOM 676 O O . ARG A 1 94 ? -4.710 -4.508 14.809 1.00 87.12 94 ARG A O 1
ATOM 683 N N . ASP A 1 95 ? -6.436 -3.092 14.578 1.00 89.25 95 ASP A N 1
ATOM 684 C CA . ASP A 1 95 ? -6.097 -2.681 13.212 1.00 89.25 95 ASP A CA 1
ATOM 685 C C . ASP A 1 95 ? -4.739 -1.962 13.154 1.00 89.25 95 ASP A C 1
ATOM 687 O O . ASP A 1 95 ? -4.014 -2.091 12.174 1.00 89.25 95 ASP A O 1
ATOM 691 N N . PHE A 1 96 ? -4.342 -1.277 14.229 1.00 87.00 96 PHE A N 1
ATOM 692 C CA . PHE A 1 96 ? -3.021 -0.663 14.343 1.00 87.00 96 PHE A CA 1
ATOM 693 C C . PHE A 1 96 ? -1.884 -1.696 14.282 1.00 87.00 96 PHE A C 1
ATOM 695 O O . PHE A 1 96 ? -0.928 -1.521 13.531 1.00 87.00 96 PHE A O 1
ATOM 702 N N . PHE A 1 97 ? -1.982 -2.785 15.052 1.00 83.50 97 PHE A N 1
ATOM 703 C CA . PHE A 1 97 ? -0.925 -3.804 15.112 1.00 83.50 97 PHE A CA 1
ATOM 704 C C . PHE A 1 97 ? -1.014 -4.841 13.984 1.00 83.50 97 PHE A C 1
ATOM 706 O O . PHE A 1 97 ? 0.008 -5.262 13.437 1.00 83.50 97 PHE A O 1
ATOM 713 N N . GLU A 1 98 ? -2.226 -5.263 13.634 1.00 85.44 98 GLU A N 1
ATOM 714 C CA . GLU A 1 98 ? -2.464 -6.347 12.676 1.00 85.44 98 GLU A CA 1
ATOM 715 C C . GLU A 1 98 ? -2.691 -5.829 11.253 1.00 85.44 98 GLU A C 1
ATOM 717 O O . GLU A 1 98 ? -2.408 -6.539 10.292 1.00 85.44 98 GLU A O 1
ATOM 722 N N . GLY A 1 99 ? -3.177 -4.596 11.092 1.00 83.19 99 GLY A N 1
ATOM 723 C CA . GLY A 1 99 ? -3.579 -4.056 9.797 1.00 83.19 99 GLY A CA 1
ATOM 724 C C . GLY A 1 99 ? -2.394 -3.795 8.875 1.00 83.19 99 GLY A C 1
ATOM 725 O O . GLY A 1 99 ? -2.263 -4.459 7.851 1.00 83.19 99 GLY A O 1
ATOM 726 N N . LEU A 1 100 ? -1.501 -2.868 9.237 1.00 78.69 100 LEU A N 1
ATOM 727 C CA . LEU A 1 100 ? -0.360 -2.509 8.379 1.00 78.69 100 LEU A CA 1
ATOM 728 C C . LEU A 1 100 ? 0.590 -3.685 8.130 1.00 78.69 100 LEU A C 1
ATOM 730 O O . LEU A 1 100 ? 1.098 -3.836 7.022 1.00 78.69 100 LEU A O 1
ATOM 734 N N . SER A 1 101 ? 0.805 -4.535 9.137 1.00 83.56 101 SER A N 1
ATOM 735 C CA . SER A 1 101 ? 1.643 -5.729 8.999 1.00 83.56 101 SER A CA 1
ATOM 736 C C . SER A 1 101 ? 1.045 -6.728 8.002 1.00 83.56 101 SER A C 1
ATOM 738 O O . SER A 1 101 ? 1.765 -7.239 7.144 1.00 83.56 101 SER A O 1
ATOM 740 N N . SER A 1 102 ? -0.271 -6.950 8.043 1.00 89.81 102 SER A N 1
ATOM 741 C CA . SER A 1 102 ? -0.962 -7.842 7.104 1.00 89.81 102 SER A CA 1
ATOM 742 C C . SER A 1 102 ? -1.060 -7.261 5.694 1.00 89.81 102 SER A C 1
ATOM 744 O O . SER A 1 102 ? -0.865 -7.992 4.724 1.00 89.81 102 SER A O 1
ATOM 746 N N . VAL A 1 103 ? -1.313 -5.954 5.562 1.00 92.00 103 VAL A N 1
ATOM 747 C CA . VAL A 1 103 ? -1.285 -5.267 4.261 1.00 92.00 103 VAL A CA 1
ATOM 748 C C . VAL A 1 103 ? 0.116 -5.362 3.660 1.00 92.00 103 VAL A C 1
ATOM 750 O O . VAL A 1 103 ? 0.257 -5.771 2.513 1.00 92.00 103 VAL A O 1
ATOM 753 N N . GLY A 1 104 ? 1.163 -5.091 4.444 1.00 90.25 104 GLY A N 1
ATOM 754 C CA . GLY A 1 104 ? 2.551 -5.259 4.013 1.00 90.25 104 GLY A CA 1
ATOM 755 C C . GLY A 1 104 ? 2.863 -6.688 3.558 1.00 90.25 104 GLY A C 1
ATOM 756 O O . GLY A 1 104 ? 3.446 -6.872 2.494 1.00 90.25 104 GLY A O 1
ATOM 757 N N . ALA A 1 105 ? 2.408 -7.701 4.302 1.00 92.31 105 ALA A N 1
ATOM 758 C CA . ALA A 1 105 ? 2.586 -9.105 3.930 1.00 92.31 105 ALA A CA 1
ATOM 759 C C . ALA A 1 105 ? 1.870 -9.471 2.616 1.00 92.31 105 ALA A C 1
ATOM 761 O O . ALA A 1 105 ? 2.417 -10.215 1.800 1.00 92.31 105 ALA A O 1
ATOM 762 N N . ALA A 1 106 ? 0.669 -8.932 2.381 1.00 92.81 106 ALA A N 1
ATOM 763 C CA . ALA A 1 106 ? -0.045 -9.115 1.119 1.00 92.81 106 ALA A CA 1
ATOM 764 C C . ALA A 1 106 ? 0.722 -8.490 -0.059 1.00 92.81 106 ALA A C 1
ATOM 766 O O . ALA A 1 106 ? 0.835 -9.102 -1.119 1.00 92.81 106 ALA A O 1
ATOM 767 N N . MET A 1 107 ? 1.320 -7.315 0.141 1.00 93.19 107 MET A N 1
ATOM 768 C CA . MET A 1 107 ? 2.127 -6.644 -0.886 1.00 93.19 107 MET A CA 1
ATOM 769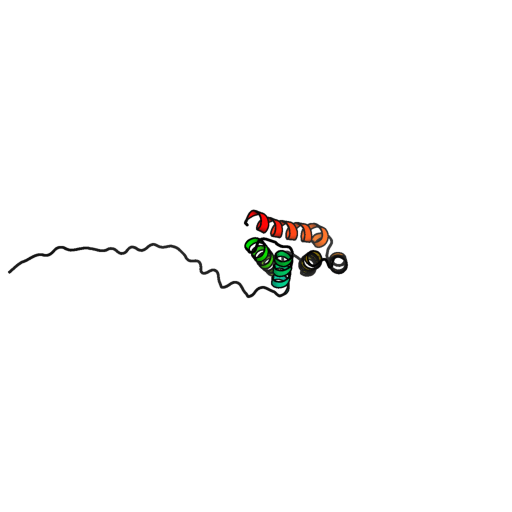 C C . MET A 1 107 ? 3.464 -7.357 -1.130 1.0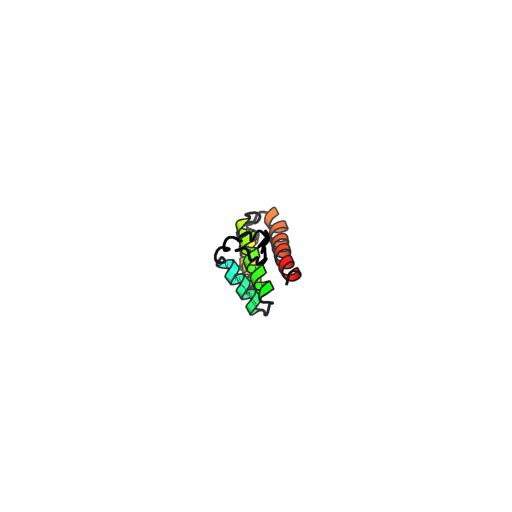0 93.19 107 MET A C 1
ATOM 771 O O . MET A 1 107 ? 3.920 -7.446 -2.268 1.00 93.19 107 MET A O 1
ATOM 775 N N . GLU A 1 108 ? 4.080 -7.931 -0.094 1.00 92.62 108 GLU A N 1
ATOM 776 C CA . GLU A 1 108 ? 5.284 -8.761 -0.228 1.00 92.62 108 GLU A CA 1
ATOM 777 C C . GLU A 1 108 ? 5.009 -10.034 -1.047 1.00 92.62 108 GLU A C 1
ATOM 779 O O . GLU A 1 108 ? 5.878 -10.505 -1.784 1.00 92.62 108 GLU A O 1
ATOM 784 N N . ALA A 1 109 ? 3.793 -10.587 -0.969 1.00 92.94 109 ALA A N 1
ATOM 785 C CA . ALA A 1 109 ? 3.406 -11.732 -1.788 1.00 92.94 109 ALA A CA 1
ATOM 786 C C . ALA A 1 109 ? 3.456 -11.412 -3.293 1.00 92.94 109 ALA A C 1
ATOM 788 O O . ALA A 1 109 ? 3.835 -12.287 -4.072 1.00 92.94 109 ALA A O 1
ATOM 789 N N . CYS A 1 110 ? 3.174 -10.166 -3.695 1.00 90.75 110 CYS A N 1
ATOM 790 C CA . CYS A 1 110 ? 3.365 -9.723 -5.077 1.00 90.75 110 CYS A CA 1
ATOM 791 C C . CYS A 1 110 ? 4.833 -9.791 -5.504 1.00 90.75 110 CYS A C 1
ATOM 793 O O . CYS A 1 110 ? 5.123 -10.346 -6.557 1.00 90.75 110 CYS A O 1
ATOM 795 N N . ALA A 1 111 ? 5.760 -9.316 -4.664 1.00 86.38 111 ALA A N 1
ATOM 796 C CA . ALA A 1 111 ? 7.198 -9.334 -4.959 1.00 86.38 111 ALA A CA 1
ATOM 797 C C . ALA A 1 111 ? 7.781 -10.751 -5.083 1.00 86.38 111 ALA A C 1
ATOM 799 O O . ALA A 1 111 ? 8.797 -10.950 -5.736 1.00 86.38 111 ALA A O 1
ATOM 800 N N . LYS A 1 112 ? 7.150 -11.746 -4.450 1.00 85.69 112 LYS A N 1
ATOM 801 C CA . LYS A 1 112 ? 7.536 -13.162 -4.572 1.00 85.69 112 LYS A CA 1
ATOM 802 C C . LYS A 1 112 ? 6.966 -13.837 -5.820 1.00 85.69 112 LYS A C 1
ATOM 804 O O . LYS A 1 112 ? 7.422 -14.923 -6.171 1.00 85.69 112 LYS A O 1
ATOM 809 N N . ALA A 1 113 ? 5.935 -13.248 -6.421 1.00 77.06 113 ALA A N 1
ATOM 810 C CA . ALA A 1 113 ? 5.229 -13.789 -7.577 1.00 77.06 113 ALA A CA 1
ATOM 811 C C . ALA A 1 113 ? 5.672 -13.159 -8.911 1.00 77.06 113 ALA A C 1
ATOM 813 O O . ALA A 1 113 ? 5.389 -13.736 -9.961 1.00 77.06 113 ALA A O 1
ATOM 814 N N . SER A 1 114 ? 6.334 -11.999 -8.857 1.00 59.94 114 SER A N 1
ATOM 815 C CA . SER A 1 114 ? 6.957 -11.270 -9.974 1.00 59.94 114 SER A CA 1
ATOM 816 C C . SER A 1 114 ? 8.427 -11.639 -10.140 1.00 59.94 114 SER A C 1
ATOM 818 O O . SER A 1 114 ? 8.846 -11.898 -11.287 1.00 59.94 114 SER A O 1
#